Protein AF-A0A7J3VQF5-F1 (afdb_monomer)

Secondary structure (DSSP, 8-state):
-HIIIIIHHHHHHHTSSEEEHHHHHHHHHHHHTTS-HHHHHHHHHHHHHHHHTTSEEE-SSSSEEEE-GGGHHHHHTT----HHHHHHHHH--

Solvent-accessibl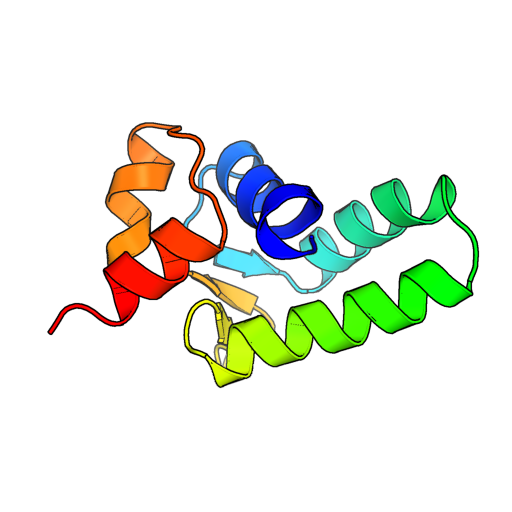e surface area (backbone atoms only — not comparable to full-atom values): 5335 Å² total; per-residue (Å²): 105,44,48,58,74,42,52,50,50,48,36,54,72,68,71,38,65,52,48,43,57,63,60,50,48,54,49,46,48,65,56,44,72,79,48,60,74,73,52,54,56,55,41,54,56,42,52,53,51,35,41,78,71,52,50,32,42,72,48,90,93,44,79,32,40,28,52,38,73,85,50,44,67,40,48,76,68,64,52,90,64,50,61,69,58,50,50,50,60,72,65,55,128

Foldseek 3Di:
DLVQQQVLVLCLVVLHQKDAPVSSVVSLCVVCVPDDPVVNVVNVVVVVVCCVLQQWPQDPVHRMIGGDPQCNVCSNVSHRADPVNSSCSVPPD

pLDDT: mean 86.31, std 7.29, range [56.09, 92.69]

Radius of gyration: 12.71 Å; Cα contacts (8 Å, |Δi|>4): 102; chains: 1; bounding box: 38×26×30 Å

Mean predicted aligned error: 4.82 Å

Structure (mmCIF, N/CA/C/O backbone):
data_AF-A0A7J3VQF5-F1
#
_entry.id   AF-A0A7J3VQF5-F1
#
loop_
_atom_site.group_PDB
_atom_site.id
_atom_site.type_symbol
_atom_site.label_atom_id
_atom_site.label_alt_id
_atom_site.label_comp_id
_atom_site.label_asym_id
_atom_site.label_entity_id
_atom_site.label_seq_id
_atom_site.pdbx_PDB_ins_code
_atom_site.Cartn_x
_atom_site.Cartn_y
_atom_site.Cartn_z
_atom_site.occupancy
_atom_site.B_iso_or_equiv
_atom_site.auth_seq_id
_atom_site.auth_comp_id
_atom_site.auth_asym_id
_atom_site.auth_atom_id
_atom_site.pdbx_PDB_model_num
ATOM 1 N N . MET A 1 1 ? -0.671 3.216 -11.336 1.00 76.88 1 MET A N 1
ATOM 2 C CA . MET A 1 1 ? 0.783 2.935 -11.277 1.00 76.88 1 MET A CA 1
ATOM 3 C C . MET A 1 1 ? 1.202 2.455 -9.891 1.00 76.88 1 MET A C 1
ATOM 5 O O . MET A 1 1 ? 1.451 1.272 -9.753 1.00 76.88 1 MET A O 1
ATOM 9 N N . VAL A 1 2 ? 1.215 3.309 -8.858 1.00 86.69 2 VAL A N 1
ATOM 10 C CA . VAL A 1 2 ? 1.671 2.922 -7.501 1.00 86.69 2 VAL A CA 1
ATOM 11 C C . VAL A 1 2 ? 0.830 1.802 -6.884 1.00 86.69 2 VAL A C 1
ATOM 13 O O . VAL A 1 2 ? 1.384 0.852 -6.346 1.00 86.69 2 VAL A O 1
ATOM 16 N N . TRP A 1 3 ? -0.498 1.874 -7.024 1.00 89.56 3 TRP A N 1
ATOM 17 C CA . TRP A 1 3 ? -1.402 0.809 -6.583 1.00 89.56 3 TRP A CA 1
ATOM 18 C C . TRP A 1 3 ? -1.071 -0.534 -7.246 1.00 89.56 3 TRP A C 1
ATOM 20 O O . TRP A 1 3 ? -0.647 -1.461 -6.567 1.00 89.56 3 TRP A O 1
ATOM 30 N N . ASN A 1 4 ? -1.187 -0.600 -8.576 1.00 89.62 4 ASN A N 1
ATOM 31 C CA . ASN A 1 4 ? -1.014 -1.835 -9.342 1.00 89.62 4 ASN A CA 1
ATOM 32 C C . ASN A 1 4 ? 0.400 -2.430 -9.231 1.00 89.62 4 ASN A C 1
ATOM 34 O O . ASN A 1 4 ? 0.532 -3.641 -9.263 1.00 89.62 4 ASN A O 1
ATOM 38 N N . ASN A 1 5 ? 1.452 -1.613 -9.125 1.00 86.88 5 ASN A N 1
ATOM 39 C CA . ASN A 1 5 ? 2.831 -2.110 -9.221 1.00 86.88 5 ASN A CA 1
ATOM 40 C C . ASN A 1 5 ? 3.520 -2.298 -7.864 1.00 86.88 5 ASN A C 1
ATOM 42 O O . ASN A 1 5 ? 4.491 -3.042 -7.783 1.00 86.88 5 ASN A O 1
ATOM 46 N N . ILE A 1 6 ? 3.064 -1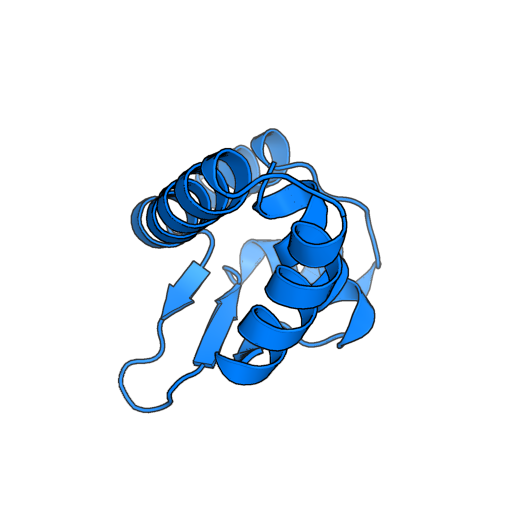.603 -6.817 1.00 89.19 6 ILE A N 1
ATOM 47 C CA . ILE A 1 6 ? 3.744 -1.585 -5.514 1.00 89.19 6 ILE A CA 1
ATOM 48 C C . ILE A 1 6 ? 2.782 -2.047 -4.421 1.00 89.19 6 ILE A C 1
ATOM 50 O O . ILE A 1 6 ? 3.012 -3.086 -3.815 1.00 89.19 6 ILE A O 1
ATOM 54 N N . ILE A 1 7 ? 1.687 -1.315 -4.194 1.00 91.19 7 ILE A N 1
ATOM 55 C CA . ILE A 1 7 ? 0.828 -1.513 -3.013 1.00 91.19 7 ILE A CA 1
ATOM 56 C C . ILE A 1 7 ? 0.008 -2.798 -3.084 1.00 91.19 7 ILE A C 1
ATOM 58 O O . ILE A 1 7 ? 0.019 -3.579 -2.138 1.00 91.19 7 ILE A O 1
ATOM 62 N N . TRP A 1 8 ? -0.716 -3.029 -4.180 1.00 92.50 8 TRP A N 1
ATOM 63 C CA . TRP A 1 8 ? -1.565 -4.213 -4.297 1.00 92.50 8 TRP A CA 1
ATOM 64 C 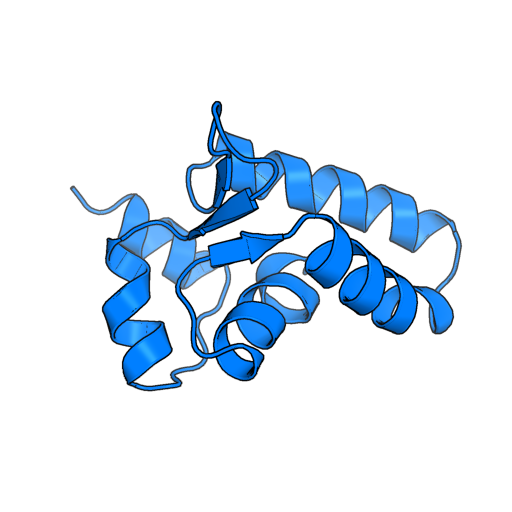C . TRP A 1 8 ? -0.749 -5.513 -4.341 1.00 92.50 8 TRP A C 1
ATOM 66 O O . TRP A 1 8 ? -1.061 -6.417 -3.567 1.00 92.50 8 TRP A O 1
ATOM 76 N N . PRO A 1 9 ? 0.346 -5.610 -5.123 1.00 91.31 9 PRO A N 1
ATOM 77 C CA . PRO A 1 9 ? 1.242 -6.763 -5.052 1.00 91.31 9 PRO A CA 1
ATOM 78 C C . PRO A 1 9 ? 1.815 -6.984 -3.651 1.00 91.31 9 PRO A C 1
ATOM 80 O O . PRO A 1 9 ? 1.807 -8.114 -3.179 1.00 91.31 9 PRO A O 1
ATOM 83 N N . LEU A 1 10 ? 2.236 -5.919 -2.955 1.00 92.00 10 LEU A N 1
ATOM 84 C CA . LEU A 1 10 ? 2.744 -6.014 -1.582 1.00 92.00 10 LEU A CA 1
ATOM 85 C C . LEU A 1 10 ? 1.700 -6.619 -0.633 1.00 92.00 10 LEU A C 1
ATOM 87 O O . LEU A 1 10 ? 2.005 -7.541 0.115 1.00 92.00 10 LEU A O 1
ATOM 91 N N . ILE A 1 11 ? 0.453 -6.154 -0.704 1.00 92.25 11 ILE A N 1
ATOM 92 C CA . ILE A 1 11 ? -0.669 -6.692 0.079 1.00 92.25 11 ILE A CA 1
ATOM 93 C C . ILE A 1 11 ? -0.897 -8.183 -0.218 1.00 92.25 11 IL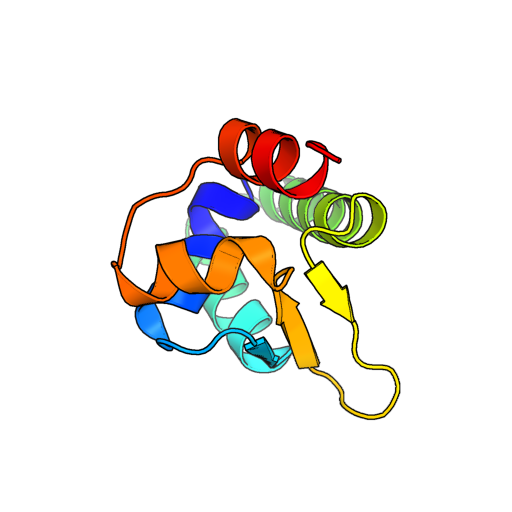E A C 1
ATOM 95 O O . ILE A 1 11 ? -1.111 -8.976 0.702 1.00 92.25 11 ILE A O 1
ATOM 99 N N . LEU A 1 12 ? -0.863 -8.573 -1.497 1.00 91.94 12 LEU A N 1
ATOM 100 C CA . LEU A 1 12 ? -1.067 -9.960 -1.926 1.00 91.94 12 LEU A CA 1
ATOM 101 C C . LEU A 1 12 ? 0.092 -10.888 -1.523 1.00 91.94 12 LEU A C 1
ATOM 103 O O . LEU A 1 12 ? -0.140 -12.068 -1.242 1.00 91.94 12 LEU A O 1
ATOM 107 N N . GLU A 1 13 ? 1.318 -10.365 -1.498 1.00 91.12 13 GLU A N 1
ATOM 108 C CA . GLU A 1 13 ? 2.525 -11.069 -1.052 1.00 91.12 13 GLU A CA 1
ATOM 109 C C . GLU A 1 13 ? 2.532 -11.262 0.464 1.00 91.12 13 GLU A C 1
ATOM 111 O O . GLU A 1 13 ? 2.745 -12.376 0.940 1.00 91.12 13 GLU A O 1
ATOM 116 N N . LEU A 1 14 ? 2.230 -10.204 1.222 1.00 90.25 14 LEU A N 1
ATOM 117 C CA . LEU A 1 14 ? 2.144 -10.256 2.683 1.00 90.25 14 LEU A CA 1
ATOM 118 C C . LEU A 1 14 ? 0.922 -11.043 3.171 1.00 90.25 14 LEU A C 1
ATOM 120 O O . LEU A 1 14 ? 0.903 -11.484 4.321 1.00 90.25 14 LEU A O 1
ATOM 124 N N . ASN A 1 15 ? -0.100 -11.202 2.318 1.00 89.50 15 ASN A N 1
ATOM 125 C CA . ASN A 1 15 ? -1.389 -11.820 2.640 1.00 89.50 15 ASN A CA 1
ATOM 126 C C . ASN A 1 15 ? -2.035 -11.207 3.901 1.00 89.50 15 ASN A C 1
ATOM 128 O O . ASN A 1 15 ? -2.675 -11.884 4.710 1.00 89.50 15 ASN A O 1
ATOM 132 N N . LYS A 1 16 ? -1.825 -9.902 4.090 1.00 91.25 16 LYS A N 1
ATOM 133 C CA . LYS A 1 16 ? -2.303 -9.116 5.230 1.00 91.25 16 LYS A CA 1
ATOM 134 C C . LYS A 1 16 ? -2.965 -7.841 4.714 1.00 91.25 16 LYS A C 1
ATOM 136 O O . LYS A 1 16 ? -2.538 -7.293 3.702 1.00 91.25 16 LYS A O 1
ATOM 141 N N . PRO A 1 17 ? -4.005 -7.335 5.395 1.00 90.81 17 PRO A N 1
ATOM 142 C CA . PRO A 1 17 ? -4.697 -6.115 4.985 1.00 90.81 17 PRO A CA 1
ATOM 143 C C . PRO A 1 17 ? -3.960 -4.836 5.418 1.00 90.81 17 PRO A C 1
ATOM 145 O O . PRO A 1 17 ? -4.533 -3.751 5.390 1.00 90.81 17 PRO A O 1
ATOM 148 N N . TRP A 1 18 ? -2.714 -4.952 5.861 1.00 92.00 18 TRP A N 1
ATOM 149 C CA . TRP A 1 18 ? -1.880 -3.847 6.300 1.00 92.00 18 TRP A CA 1
ATOM 150 C C . TRP A 1 18 ? -0.413 -4.183 6.052 1.00 92.00 18 TRP A C 1
ATOM 152 O O . TRP A 1 18 ? -0.056 -5.359 5.958 1.00 92.00 18 TRP A O 1
ATOM 162 N N . PHE A 1 19 ? 0.406 -3.145 5.943 1.00 92.62 19 PHE A N 1
ATOM 163 C CA . PHE A 1 19 ? 1.854 -3.226 5.779 1.00 92.62 19 PHE A CA 1
ATOM 164 C C . PHE A 1 19 ? 2.537 -2.100 6.558 1.00 92.62 19 PHE A C 1
ATOM 166 O O . PHE A 1 19 ? 1.929 -1.059 6.839 1.00 92.62 19 PHE A O 1
ATOM 173 N N . THR A 1 20 ? 3.797 -2.302 6.923 1.00 91.56 20 THR A N 1
ATOM 174 C CA . THR A 1 20 ? 4.619 -1.279 7.578 1.00 91.56 20 THR A CA 1
ATOM 175 C C . THR A 1 20 ? 5.220 -0.319 6.555 1.00 91.56 20 THR A C 1
ATOM 177 O O . THR A 1 20 ? 5.331 -0.616 5.361 1.00 91.56 20 THR A O 1
ATOM 180 N N . ILE A 1 21 ? 5.639 0.858 7.018 1.00 88.56 21 ILE A N 1
ATOM 181 C CA . ILE A 1 21 ? 6.358 1.803 6.160 1.00 88.56 21 ILE A CA 1
ATOM 182 C C . ILE A 1 21 ? 7.659 1.201 5.594 1.00 88.56 21 ILE A C 1
ATOM 184 O O . ILE A 1 21 ? 8.005 1.467 4.444 1.00 88.56 21 ILE A O 1
ATOM 188 N N . GLU A 1 22 ? 8.336 0.343 6.361 1.00 89.19 22 GLU A N 1
ATOM 189 C CA . GLU A 1 22 ? 9.554 -0.356 5.940 1.00 89.19 22 GLU A CA 1
ATOM 190 C C . GLU A 1 22 ? 9.281 -1.324 4.785 1.00 89.19 22 GLU A C 1
ATOM 192 O O . GLU A 1 22 ? 9.956 -1.247 3.761 1.00 89.19 22 GLU A O 1
ATOM 197 N N . GLU A 1 23 ? 8.240 -2.160 4.887 1.00 91.44 23 GLU A N 1
ATOM 198 C CA . GLU A 1 23 ? 7.833 -3.087 3.819 1.00 91.44 23 GLU A CA 1
ATOM 199 C C . GLU A 1 23 ? 7.515 -2.333 2.518 1.00 91.44 23 GLU A C 1
ATOM 201 O O . GLU A 1 23 ? 7.914 -2.743 1.421 1.00 91.44 23 GLU A O 1
ATOM 206 N N . TYR A 1 24 ? 6.847 -1.182 2.640 1.00 89.44 24 TYR A N 1
ATOM 207 C CA . TYR A 1 24 ? 6.608 -0.293 1.509 1.00 89.44 24 TYR A CA 1
ATOM 208 C C . TYR A 1 24 ? 7.907 0.263 0.922 1.00 89.44 24 TYR A C 1
ATOM 210 O O . TYR A 1 24 ? 8.070 0.236 -0.299 1.00 89.44 24 TYR A O 1
ATOM 218 N N . HIS A 1 25 ? 8.830 0.756 1.752 1.00 86.81 25 HIS A N 1
ATOM 219 C CA . HIS A 1 25 ? 10.114 1.281 1.287 1.00 86.81 25 HIS A CA 1
ATOM 220 C C . HIS A 1 25 ? 10.939 0.212 0.577 1.00 86.81 25 HIS A C 1
ATOM 222 O O . HIS A 1 25 ? 11.404 0.472 -0.529 1.00 86.81 25 HIS A O 1
ATOM 228 N N . THR A 1 26 ? 11.025 -1.002 1.120 1.00 89.19 26 THR A N 1
ATOM 229 C CA . THR A 1 26 ? 11.720 -2.121 0.471 1.00 89.19 26 THR A CA 1
ATOM 230 C C . THR A 1 26 ? 11.121 -2.434 -0.899 1.00 89.19 26 THR A C 1
ATOM 232 O O . THR A 1 26 ? 11.853 -2.528 -1.886 1.00 89.19 26 THR A O 1
ATOM 235 N N . LYS A 1 27 ? 9.788 -2.541 -1.001 1.00 88.00 27 LYS A N 1
ATOM 236 C CA . LYS A 1 27 ? 9.121 -2.832 -2.281 1.00 88.00 27 LYS A CA 1
ATOM 237 C C . LYS A 1 27 ? 9.274 -1.689 -3.282 1.00 88.00 27 LYS A C 1
ATOM 239 O O . LYS A 1 27 ? 9.527 -1.923 -4.463 1.00 88.00 27 LYS A O 1
ATOM 244 N N . ARG A 1 28 ? 9.136 -0.449 -2.809 1.00 86.19 28 ARG A N 1
ATOM 245 C CA . ARG A 1 28 ? 9.336 0.766 -3.602 1.00 86.19 28 ARG A CA 1
ATOM 246 C C . ARG A 1 28 ? 10.760 0.838 -4.128 1.00 86.19 28 ARG A C 1
ATOM 248 O O . ARG A 1 28 ? 10.933 1.147 -5.297 1.00 86.19 28 ARG A O 1
ATOM 255 N N . ASP A 1 29 ? 11.755 0.576 -3.294 1.00 84.88 29 ASP A N 1
ATOM 256 C CA . ASP A 1 29 ? 13.163 0.697 -3.665 1.00 84.88 29 ASP A CA 1
ATOM 257 C C . ASP A 1 29 ? 13.567 -0.418 -4.627 1.00 84.88 29 ASP A C 1
ATOM 259 O O . ASP A 1 29 ? 14.264 -0.145 -5.599 1.00 84.88 29 ASP A O 1
ATOM 263 N N . ALA A 1 30 ? 13.029 -1.629 -4.454 1.00 85.44 30 ALA A N 1
ATOM 264 C CA . ALA A 1 30 ? 13.170 -2.710 -5.428 1.00 85.44 30 ALA A CA 1
ATOM 265 C C . ALA A 1 30 ? 12.516 -2.378 -6.781 1.00 85.44 30 ALA A C 1
ATOM 267 O O . ALA A 1 30 ? 13.056 -2.727 -7.825 1.00 85.44 30 ALA A O 1
ATOM 268 N N . PHE A 1 31 ? 11.369 -1.693 -6.784 1.00 82.31 31 PHE A N 1
ATOM 269 C CA . PHE A 1 31 ? 10.744 -1.232 -8.023 1.00 82.31 31 PHE A CA 1
ATOM 270 C C . PHE A 1 31 ? 11.562 -0.096 -8.651 1.00 82.31 31 PHE A C 1
ATOM 272 O O . PHE A 1 31 ? 11.937 -0.174 -9.813 1.00 82.31 31 PHE A O 1
ATOM 279 N N . CYS A 1 32 ? 11.885 0.942 -7.879 1.00 78.56 32 CYS A N 1
ATOM 280 C CA . CYS A 1 32 ? 12.593 2.140 -8.327 1.00 78.56 32 CYS A CA 1
ATOM 281 C C . CYS A 1 32 ? 14.071 1.908 -8.663 1.00 78.56 32 CYS A C 1
ATOM 283 O O . CYS A 1 32 ? 14.622 2.725 -9.389 1.00 78.56 32 CYS A O 1
ATOM 285 N N . SER A 1 33 ? 14.721 0.844 -8.182 1.00 76.69 33 SER A N 1
ATOM 286 C CA . SER A 1 33 ? 16.099 0.500 -8.577 1.00 76.69 33 SER A CA 1
ATOM 287 C C . SER A 1 33 ? 16.224 0.261 -10.085 1.00 76.69 33 SER A C 1
ATOM 289 O O . SER A 1 33 ? 17.292 0.453 -10.655 1.00 76.69 33 SER A O 1
ATOM 291 N N . SER A 1 34 ? 15.113 -0.100 -10.732 1.00 69.00 34 SER A N 1
ATOM 292 C CA . SER A 1 34 ? 15.021 -0.319 -12.176 1.00 69.00 34 SER A CA 1
ATOM 293 C C . SER A 1 34 ? 14.591 0.930 -12.966 1.00 69.00 34 SER A C 1
ATOM 295 O O . SER A 1 34 ? 14.422 0.839 -14.179 1.00 69.00 34 SER A O 1
ATOM 297 N N . TYR A 1 35 ? 14.392 2.089 -12.318 1.00 68.62 35 TYR A N 1
ATOM 298 C CA . TYR A 1 35 ? 13.872 3.310 -12.955 1.00 68.62 35 TYR A CA 1
ATOM 299 C C . TYR A 1 35 ? 14.633 4.586 -12.545 1.00 68.62 35 TYR A C 1
ATOM 301 O O . TYR A 1 35 ? 15.301 4.646 -11.517 1.00 68.62 35 TYR A O 1
ATOM 309 N N . SER A 1 36 ? 14.511 5.641 -13.357 1.00 70.19 36 SER A N 1
ATOM 310 C CA . SER A 1 36 ? 15.147 6.947 -13.129 1.00 70.19 36 SER A CA 1
ATOM 311 C C . SER A 1 36 ? 14.577 7.703 -11.912 1.00 70.19 36 SER A C 1
ATOM 313 O O . SER A 1 36 ? 13.477 7.419 -11.428 1.00 70.19 36 SER A O 1
ATOM 315 N N . GLU A 1 37 ? 15.298 8.715 -11.414 1.00 68.25 37 GLU A N 1
ATOM 316 C CA . GLU A 1 37 ? 14.885 9.539 -10.259 1.00 68.25 37 GLU A CA 1
ATOM 317 C C . GLU A 1 37 ? 13.534 10.246 -10.444 1.00 68.25 37 GLU A C 1
ATOM 319 O O . GLU A 1 37 ? 12.770 10.382 -9.485 1.00 68.25 37 GLU A O 1
ATOM 324 N N . GLU A 1 38 ? 13.167 10.597 -11.676 1.00 67.44 38 GLU A N 1
ATOM 325 C CA . GLU A 1 38 ? 11.851 11.159 -12.014 1.00 67.44 38 GLU A CA 1
ATOM 326 C C . GLU A 1 38 ? 10.694 10.218 -11.637 1.00 67.44 38 GLU A C 1
ATOM 328 O O . GLU A 1 38 ? 9.601 10.651 -11.252 1.00 67.44 38 GLU A O 1
ATOM 333 N N . MET A 1 39 ? 10.931 8.906 -11.710 1.00 71.31 39 MET A N 1
ATOM 334 C CA . MET A 1 39 ? 9.947 7.887 -11.364 1.00 71.31 39 MET A CA 1
ATOM 335 C C . MET A 1 39 ? 9.707 7.837 -9.850 1.00 71.31 39 MET A C 1
ATOM 337 O O . MET A 1 39 ? 8.563 7.664 -9.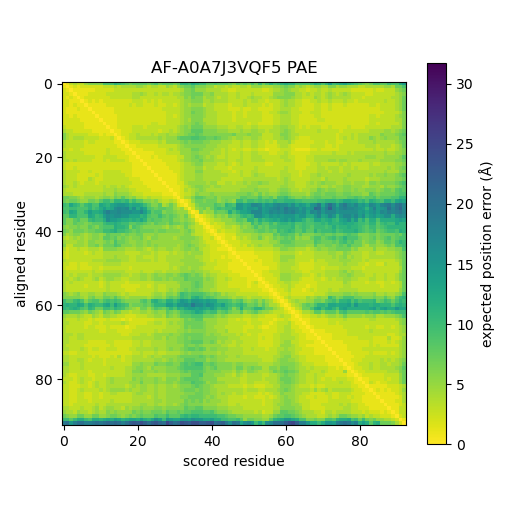420 1.00 71.31 39 MET A O 1
ATOM 341 N N . LYS A 1 40 ? 10.745 8.078 -9.032 1.00 71.25 40 LYS A N 1
ATOM 342 C CA . LYS A 1 40 ? 10.633 8.126 -7.562 1.00 71.25 40 LYS A CA 1
ATOM 343 C C . LYS A 1 40 ? 9.673 9.233 -7.116 1.00 71.25 40 LYS A C 1
ATOM 345 O O . LYS A 1 40 ? 8.814 8.990 -6.265 1.00 71.25 40 LYS A O 1
ATOM 350 N N . GLY A 1 41 ? 9.752 10.412 -7.741 1.00 72.50 41 GLY A N 1
ATOM 351 C CA . GLY A 1 41 ? 8.837 11.530 -7.476 1.00 72.50 41 GLY A CA 1
ATOM 352 C C . GLY A 1 41 ? 7.375 11.192 -7.799 1.00 72.50 41 GLY A C 1
ATOM 353 O O . GLY A 1 41 ? 6.481 11.412 -6.977 1.00 72.50 41 GLY A O 1
ATOM 354 N N . LYS A 1 42 ? 7.125 10.561 -8.955 1.00 78.50 42 LYS A N 1
ATOM 355 C CA . LYS A 1 42 ? 5.778 10.100 -9.352 1.00 78.50 42 LYS A CA 1
ATOM 356 C C . LYS A 1 42 ? 5.216 9.046 -8.394 1.00 78.50 42 LYS A C 1
ATOM 358 O O . LYS A 1 42 ? 4.0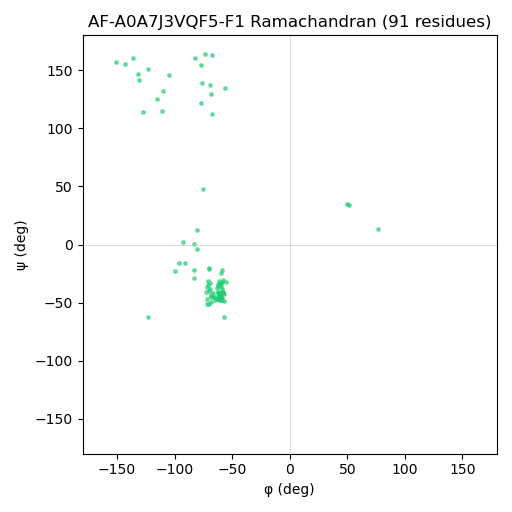11 9.032 -8.133 1.00 78.50 42 LYS A O 1
ATOM 363 N N . VAL A 1 43 ? 6.068 8.174 -7.854 1.00 82.69 43 VAL A N 1
ATOM 364 C CA . VAL A 1 43 ? 5.657 7.158 -6.875 1.00 82.69 43 VAL A CA 1
ATOM 365 C C . VAL A 1 43 ? 5.257 7.789 -5.542 1.00 82.69 43 VAL A C 1
ATOM 367 O O . VAL A 1 43 ? 4.211 7.433 -4.998 1.00 82.69 43 VAL A O 1
ATOM 370 N N . ALA A 1 44 ? 6.020 8.765 -5.046 1.00 80.06 44 ALA A N 1
ATOM 371 C CA . ALA A 1 44 ? 5.677 9.482 -3.818 1.00 80.06 44 ALA A CA 1
ATOM 372 C C . ALA A 1 44 ? 4.321 10.202 -3.935 1.00 80.06 44 ALA A C 1
ATOM 374 O O . ALA A 1 44 ? 3.447 10.015 -3.086 1.00 80.06 44 ALA A O 1
ATOM 375 N N . GLY A 1 45 ? 4.098 10.944 -5.028 1.00 83.25 45 GLY A N 1
ATOM 376 C CA . GLY A 1 45 ? 2.812 11.605 -5.281 1.00 83.25 45 GLY A CA 1
ATOM 377 C C . GLY A 1 45 ? 1.652 10.613 -5.420 1.00 83.25 45 GLY A C 1
ATOM 378 O O . GLY A 1 45 ? 0.572 10.817 -4.862 1.00 83.25 45 GLY A O 1
ATOM 379 N N . GLY A 1 46 ? 1.890 9.487 -6.100 1.00 87.12 46 GLY A N 1
ATOM 380 C CA . GLY A 1 46 ? 0.907 8.416 -6.215 1.00 87.12 46 GLY A CA 1
ATOM 381 C C . GLY A 1 46 ? 0.539 7.809 -4.860 1.00 87.12 46 GLY A C 1
ATOM 382 O O . GLY A 1 46 ? -0.645 7.620 -4.602 1.00 87.12 46 GLY A O 1
ATOM 383 N N . PHE A 1 47 ? 1.504 7.575 -3.969 1.00 88.06 47 PHE A N 1
ATOM 384 C CA . PHE A 1 47 ? 1.243 7.053 -2.624 1.00 88.06 47 PHE A CA 1
ATOM 385 C C . PHE A 1 47 ? 0.368 7.996 -1.792 1.00 88.06 47 PHE A C 1
ATOM 387 O O . PHE A 1 47 ? -0.651 7.571 -1.247 1.00 88.06 47 PHE A O 1
ATOM 394 N N . VAL A 1 48 ? 0.695 9.291 -1.777 1.00 86.56 48 VAL A N 1
ATOM 395 C CA . VAL A 1 48 ? -0.115 10.307 -1.084 1.00 86.56 48 VAL A CA 1
ATOM 396 C C . VAL A 1 48 ? -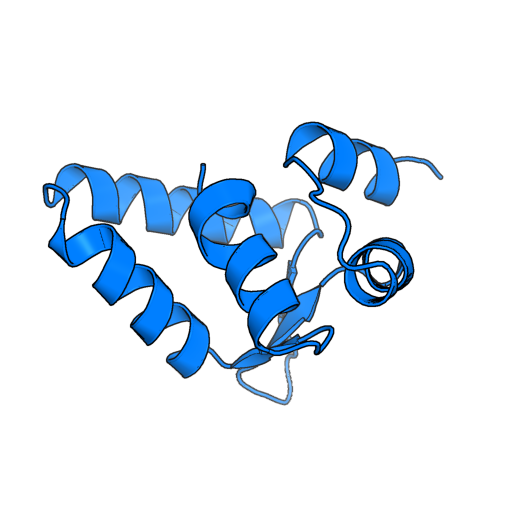1.544 10.332 -1.631 1.00 86.56 48 VAL A C 1
ATOM 398 O O . VAL A 1 48 ? -2.500 10.369 -0.858 1.00 86.56 48 VAL A O 1
ATOM 401 N N . SER A 1 49 ? -1.717 10.221 -2.952 1.00 87.69 49 SER A N 1
ATOM 402 C CA . SER A 1 49 ? -3.052 10.191 -3.563 1.00 87.69 49 SER A CA 1
ATOM 403 C C . SER A 1 49 ? -3.908 8.998 -3.109 1.00 87.69 49 SER A C 1
ATOM 405 O O . SER A 1 49 ? -5.128 9.132 -3.007 1.00 87.69 49 SER A O 1
ATOM 407 N N . LEU A 1 50 ? -3.292 7.848 -2.800 1.00 90.00 50 LEU A N 1
ATOM 408 C CA . LEU A 1 50 ? -3.997 6.667 -2.287 1.00 90.00 50 LEU A CA 1
ATOM 409 C C . LEU A 1 50 ? -4.525 6.902 -0.871 1.00 90.00 50 LEU A C 1
ATOM 411 O O . LEU A 1 50 ? -5.638 6.475 -0.561 1.00 90.00 50 LEU A O 1
ATOM 415 N N . ILE A 1 51 ? -3.751 7.606 -0.043 1.00 90.12 51 ILE A N 1
ATOM 416 C CA . ILE A 1 51 ? -4.156 7.981 1.314 1.00 90.12 51 ILE A CA 1
ATOM 417 C C . ILE A 1 51 ? -5.296 8.998 1.256 1.00 90.12 51 ILE A C 1
ATOM 419 O O . ILE A 1 51 ? -6.340 8.791 1.868 1.00 90.12 51 ILE A O 1
ATOM 423 N N . VAL A 1 52 ? -5.142 10.061 0.459 1.00 88.25 52 VAL A N 1
ATOM 424 C CA . VAL A 1 52 ? -6.163 11.117 0.315 1.00 88.25 52 VAL A CA 1
ATOM 425 C C . VAL A 1 52 ? -7.491 10.554 -0.198 1.00 88.25 52 VAL A C 1
ATOM 427 O O . VAL A 1 52 ? -8.555 10.991 0.229 1.00 88.25 52 VAL A O 1
ATOM 430 N N . LYS A 1 53 ? -7.449 9.561 -1.093 1.00 87.56 53 LYS A N 1
ATOM 431 C CA . LYS A 1 53 ? -8.652 8.901 -1.624 1.00 87.56 53 LYS A CA 1
ATOM 432 C C . LYS A 1 53 ? -9.242 7.837 -0.693 1.00 87.56 53 LYS A C 1
ATOM 434 O O . LYS A 1 53 ? -10.279 7.278 -1.031 1.00 87.56 53 LYS A O 1
ATOM 439 N N . GLY A 1 54 ? -8.605 7.538 0.440 1.00 88.31 54 GLY A N 1
ATOM 440 C CA . GLY A 1 54 ? -9.093 6.557 1.412 1.00 88.31 54 GLY A CA 1
ATOM 441 C C . GLY A 1 54 ? -8.889 5.093 1.010 1.00 88.31 54 GLY A C 1
ATOM 442 O O . GLY A 1 54 ? -9.474 4.208 1.629 1.00 88.31 54 GLY A O 1
ATOM 443 N N . LEU A 1 55 ? -8.063 4.812 -0.008 1.00 90.56 55 LEU A N 1
ATOM 444 C CA . LEU A 1 55 ? -7.638 3.440 -0.325 1.00 90.56 55 LEU A CA 1
ATOM 445 C C . LEU A 1 55 ? -6.686 2.900 0.739 1.00 90.56 55 LEU A C 1
ATOM 447 O O . LEU A 1 55 ? -6.764 1.725 1.101 1.00 90.56 55 LEU A O 1
ATOM 451 N N . LEU A 1 56 ? -5.793 3.774 1.205 1.00 91.62 56 LEU A N 1
ATOM 452 C CA . LEU A 1 56 ? -4.877 3.519 2.303 1.00 91.62 56 LEU A CA 1
ATOM 453 C C . LEU A 1 56 ? -5.283 4.357 3.508 1.00 91.62 56 LEU A C 1
ATOM 455 O O . LEU A 1 56 ? -5.503 5.561 3.408 1.00 91.62 56 LEU A O 1
ATOM 459 N N . LEU A 1 57 ? -5.343 3.703 4.654 1.00 90.88 57 LEU A N 1
ATOM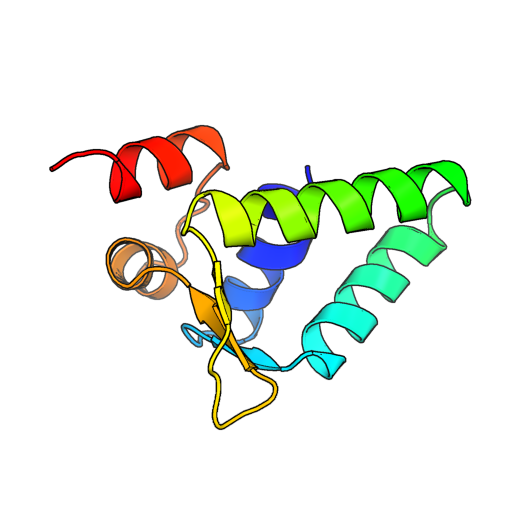 460 C CA . LEU A 1 57 ? -5.636 4.294 5.944 1.00 90.88 57 LEU A CA 1
ATOM 461 C C . LEU A 1 57 ? -4.349 4.236 6.758 1.00 90.88 57 LEU A C 1
ATOM 463 O O . LEU A 1 57 ? -3.843 3.153 7.050 1.00 90.88 57 LEU A O 1
ATOM 467 N N . LYS A 1 58 ? -3.796 5.407 7.076 1.00 89.19 58 LYS A N 1
ATOM 468 C CA . LYS A 1 58 ? -2.647 5.505 7.975 1.00 89.19 58 LYS A CA 1
ATOM 469 C C . LYS A 1 58 ? -3.145 5.327 9.405 1.00 89.19 58 LYS A C 1
ATOM 471 O O . LYS A 1 58 ? -4.002 6.095 9.848 1.00 89.19 58 LYS A O 1
ATOM 476 N N . ASP A 1 59 ? -2.619 4.326 10.099 1.00 86.75 59 ASP A N 1
ATOM 477 C CA . ASP A 1 59 ? -2.855 4.174 11.530 1.00 86.75 59 ASP A CA 1
ATOM 478 C C . ASP A 1 59 ? -2.123 5.311 12.273 1.00 86.75 59 ASP A C 1
ATOM 480 O O . ASP A 1 59 ? -1.023 5.713 11.889 1.00 86.75 59 ASP A O 1
ATOM 484 N N . LYS A 1 60 ? -2.776 5.919 13.268 1.00 76.12 60 LYS A N 1
ATOM 485 C CA . LYS A 1 60 ? -2.198 7.042 14.027 1.00 76.12 60 LYS A CA 1
ATOM 486 C C . LYS A 1 60 ? -1.286 6.558 15.146 1.00 76.12 60 LYS A C 1
ATOM 488 O O . LYS A 1 60 ? -0.348 7.269 15.492 1.00 76.12 60 LYS A O 1
ATOM 493 N N . ASP A 1 61 ? -1.557 5.368 15.671 1.00 77.75 61 ASP A N 1
ATOM 494 C CA . ASP A 1 61 ? -0.868 4.816 16.837 1.00 77.75 61 ASP A CA 1
ATOM 495 C C . ASP A 1 61 ? 0.277 3.881 16.427 1.00 77.75 61 ASP A C 1
ATOM 497 O O . ASP A 1 61 ? 1.155 3.555 17.224 1.00 77.75 61 ASP A O 1
ATOM 501 N N . LYS A 1 62 ? 0.275 3.442 15.165 1.00 77.31 62 LYS A N 1
ATOM 502 C CA . LYS A 1 62 ? 1.264 2.533 14.586 1.00 77.31 62 LYS A CA 1
ATOM 503 C C . LYS A 1 62 ? 1.757 3.102 13.262 1.00 77.31 62 LYS A C 1
ATOM 505 O O . LYS A 1 62 ? 0.966 3.604 12.474 1.00 77.31 62 LYS A O 1
ATOM 510 N N . GLU A 1 63 ? 3.045 2.964 12.957 1.00 84.94 63 GLU A N 1
ATOM 511 C CA . GLU A 1 63 ? 3.622 3.367 11.660 1.00 84.94 63 GLU A CA 1
ATOM 512 C C . GLU A 1 63 ? 3.273 2.380 10.526 1.00 84.94 63 GLU A C 1
ATOM 514 O O . GLU A 1 63 ? 4.124 1.920 9.758 1.00 84.94 63 GLU A O 1
ATOM 519 N N . VAL A 1 64 ? 1.990 2.027 10.430 1.00 91.50 64 VAL A N 1
ATOM 520 C CA . VAL A 1 64 ? 1.447 1.056 9.481 1.00 91.50 64 VAL A CA 1
ATOM 521 C C . VAL A 1 64 ? 0.352 1.680 8.628 1.00 91.50 64 VAL A C 1
ATOM 523 O O . VAL A 1 64 ? -0.371 2.595 9.034 1.00 91.50 64 VAL A O 1
ATOM 526 N N . TYR A 1 65 ? 0.222 1.147 7.421 1.00 92.56 65 TYR A N 1
ATOM 527 C CA . TYR A 1 65 ? -0.799 1.523 6.459 1.00 92.56 65 TYR A CA 1
ATOM 528 C C . TYR A 1 65 ? -1.698 0.322 6.222 1.00 92.56 65 TYR A C 1
ATOM 530 O O . TYR A 1 65 ? -1.235 -0.759 5.865 1.00 92.56 65 TYR A O 1
ATOM 538 N N . SER A 1 66 ? -2.996 0.517 6.412 1.00 92.38 66 SER A N 1
ATOM 539 C CA . SER A 1 66 ? -4.015 -0.502 6.173 1.00 92.38 66 SER A CA 1
ATOM 540 C C . SER A 1 66 ? -4.768 -0.209 4.883 1.00 92.38 66 SER A C 1
ATOM 542 O O . SER A 1 66 ? -5.009 0.952 4.555 1.00 92.38 66 SER A O 1
ATOM 544 N N . ILE A 1 67 ? -5.179 -1.241 4.149 1.00 92.69 67 ILE A N 1
ATOM 545 C CA . ILE A 1 67 ? -6.113 -1.060 3.032 1.00 92.69 67 ILE A CA 1
ATOM 546 C C . ILE A 1 67 ? -7.533 -0.868 3.548 1.00 92.69 67 ILE A C 1
ATOM 548 O O . ILE A 1 67 ? -7.911 -1.364 4.612 1.00 92.69 67 ILE A O 1
ATOM 552 N N . HIS A 1 68 ? -8.354 -0.196 2.749 1.00 91.56 68 HIS A N 1
ATOM 553 C CA . HIS A 1 68 ? -9.778 -0.092 3.019 1.00 91.56 68 HIS A CA 1
ATOM 554 C C . HIS A 1 68 ? -10.426 -1.486 3.154 1.00 91.56 68 HIS A C 1
ATOM 556 O O . HIS A 1 68 ? -10.216 -2.374 2.324 1.00 91.56 68 HIS A O 1
ATOM 562 N N . TRP A 1 69 ? -11.270 -1.674 4.172 1.00 89.38 69 TRP A N 1
ATOM 563 C CA . TRP A 1 69 ? -11.858 -2.973 4.538 1.00 89.38 69 TRP A CA 1
ATOM 564 C C . TRP A 1 69 ? -12.614 -3.668 3.388 1.00 89.38 69 TRP A C 1
ATOM 566 O O . TRP A 1 69 ? -12.580 -4.892 3.274 1.00 89.38 69 TRP A O 1
ATOM 576 N N . LYS A 1 70 ? -13.233 -2.897 2.481 1.00 90.69 70 LYS A N 1
ATOM 577 C CA . LYS A 1 70 ? -13.908 -3.406 1.265 1.00 90.69 70 LYS A CA 1
ATOM 578 C C . LYS A 1 70 ? -12.987 -4.191 0.324 1.00 90.69 70 LYS A C 1
ATOM 580 O O . LYS A 1 70 ? -13.471 -4.991 -0.470 1.00 90.69 70 LYS A O 1
ATOM 585 N N . LEU A 1 71 ? -11.676 -3.979 0.410 1.00 91.00 71 LEU A N 1
ATOM 586 C CA . LEU A 1 71 ? -10.679 -4.627 -0.443 1.00 91.00 71 LEU A CA 1
ATOM 587 C C . LEU A 1 71 ? -10.153 -5.940 0.160 1.00 91.00 71 LEU A C 1
ATOM 589 O O . LEU A 1 71 ? -9.608 -6.781 -0.552 1.00 91.00 71 LEU A O 1
ATOM 593 N N . VAL A 1 72 ? -10.371 -6.171 1.458 1.00 91.44 72 VAL A N 1
ATOM 594 C CA . VAL A 1 72 ? -9.922 -7.379 2.172 1.00 91.44 72 VAL A CA 1
ATOM 595 C C . VAL A 1 72 ? -10.465 -8.677 1.554 1.00 91.44 72 VAL A C 1
ATOM 597 O O . VAL A 1 72 ? -9.684 -9.617 1.406 1.00 91.44 72 VAL A O 1
ATOM 600 N N . PRO A 1 73 ? -11.745 -8.776 1.132 1.00 91.62 73 PRO A N 1
ATOM 601 C CA . PRO A 1 73 ? -12.246 -9.969 0.447 1.00 91.62 73 PRO A CA 1
ATOM 602 C C . PRO A 1 73 ? -11.510 -10.275 -0.864 1.00 91.62 73 PRO A C 1
ATOM 604 O O . PRO A 1 73 ? -11.320 -11.444 -1.194 1.00 91.62 73 PRO A O 1
ATOM 607 N N . TYR A 1 74 ? -11.073 -9.244 -1.594 1.00 91.56 74 TYR A N 1
ATOM 608 C CA . TYR A 1 74 ? -10.336 -9.393 -2.852 1.00 91.56 74 TYR A CA 1
ATOM 609 C C . TYR A 1 74 ? -8.913 -9.885 -2.603 1.00 91.56 74 TYR A C 1
ATOM 611 O O . TYR A 1 74 ? -8.462 -10.806 -3.283 1.00 91.56 74 TYR A O 1
ATOM 619 N N . MET A 1 75 ? -8.256 -9.356 -1.566 1.00 91.75 75 MET A N 1
ATOM 620 C CA . MET A 1 75 ? -6.959 -9.857 -1.107 1.00 91.75 75 MET A CA 1
ATOM 621 C C . MET A 1 75 ? -7.047 -11.330 -0.689 1.00 91.75 75 MET A C 1
ATOM 623 O O . MET A 1 75 ? -6.247 -12.138 -1.152 1.00 91.75 75 MET A O 1
ATOM 627 N N . ARG A 1 76 ? -8.067 -11.717 0.094 1.00 90.38 76 ARG A N 1
ATOM 628 C CA . ARG A 1 76 ? -8.262 -13.117 0.528 1.00 90.38 76 ARG A CA 1
ATOM 629 C C . ARG A 1 76 ? -8.448 -14.080 -0.644 1.00 90.38 76 ARG A C 1
ATOM 631 O O . ARG A 1 76 ? -8.011 -15.222 -0.573 1.00 90.38 76 ARG A O 1
ATOM 638 N N . LYS A 1 77 ? -9.091 -13.620 -1.719 1.00 91.06 77 LYS A N 1
ATOM 639 C CA . LYS A 1 77 ? -9.257 -14.378 -2.969 1.00 91.06 77 LYS A CA 1
ATOM 640 C C . LYS A 1 77 ? -8.046 -14.270 -3.906 1.00 91.06 77 LYS A C 1
ATOM 642 O O . LYS A 1 77 ? -8.077 -14.847 -4.987 1.00 91.06 77 LYS A O 1
ATOM 647 N N . ARG A 1 78 ? -7.006 -13.529 -3.506 1.00 88.38 78 ARG A N 1
ATOM 648 C CA . ARG A 1 78 ? -5.801 -13.202 -4.285 1.00 88.38 78 ARG A CA 1
ATOM 649 C C . ARG A 1 78 ? -6.124 -12.666 -5.680 1.00 88.38 78 ARG A C 1
ATOM 651 O O . ARG A 1 78 ? -5.417 -12.946 -6.644 1.00 88.38 78 ARG A O 1
ATOM 658 N N . LEU A 1 79 ? -7.216 -11.912 -5.780 1.00 90.62 79 LEU A N 1
ATOM 659 C CA . LEU A 1 79 ? -7.641 -11.324 -7.040 1.00 90.62 79 LEU A CA 1
ATOM 660 C C . LEU A 1 79 ? -6.768 -10.121 -7.358 1.00 90.62 79 LEU A C 1
ATOM 662 O O . LEU A 1 79 ? -6.443 -9.309 -6.488 1.00 90.62 79 LEU A O 1
ATOM 666 N N . TRP A 1 80 ? -6.411 -9.999 -8.628 1.00 89.88 80 TRP A N 1
ATOM 667 C CA . TRP A 1 80 ? -5.834 -8.765 -9.115 1.00 89.88 80 TRP A CA 1
ATOM 668 C C . TRP A 1 80 ? -6.907 -7.680 -9.107 1.00 89.88 80 TRP A C 1
ATOM 670 O O . TRP A 1 80 ? -8.007 -7.907 -9.601 1.00 89.88 80 TRP A O 1
ATOM 680 N N . LEU A 1 81 ? -6.589 -6.533 -8.515 1.00 90.19 81 LEU A N 1
ATOM 681 C CA . LEU A 1 81 ? -7.502 -5.411 -8.400 1.00 90.19 81 LEU A CA 1
ATOM 682 C C . LEU A 1 81 ? -6.800 -4.174 -8.933 1.00 90.19 81 LEU A C 1
ATOM 684 O O . LEU A 1 81 ? -5.804 -3.719 -8.354 1.00 90.19 81 LEU A O 1
ATOM 688 N N . ASP A 1 82 ? -7.303 -3.634 -10.036 1.00 91.25 82 ASP A N 1
ATOM 689 C CA 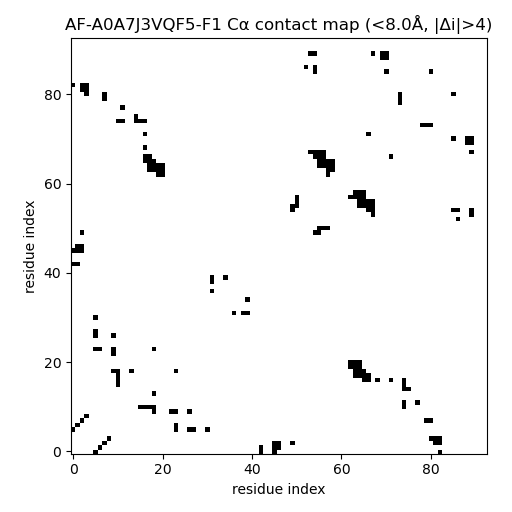. ASP A 1 82 ? -6.727 -2.415 -10.576 1.00 91.25 82 ASP A CA 1
ATOM 690 C C . ASP A 1 82 ? -7.113 -1.191 -9.724 1.00 91.25 82 ASP A C 1
ATOM 692 O O . ASP A 1 82 ? -8.015 -1.215 -8.882 1.00 91.25 82 ASP A O 1
ATOM 696 N N . TYR A 1 83 ? -6.390 -0.091 -9.915 1.00 89.25 83 TYR A N 1
ATOM 697 C CA . TYR A 1 83 ? -6.659 1.151 -9.199 1.00 89.25 83 TYR A CA 1
ATOM 698 C C . TYR A 1 83 ? -8.081 1.697 -9.429 1.00 89.25 83 TYR A C 1
ATOM 700 O O . TYR A 1 83 ? -8.683 2.239 -8.502 1.00 89.25 83 TYR A O 1
ATOM 708 N N . GLY A 1 84 ? -8.614 1.586 -10.648 1.00 88.81 84 GLY A N 1
ATOM 709 C CA . GLY A 1 84 ? -9.935 2.109 -10.996 1.00 88.81 84 GLY A CA 1
ATOM 710 C C . GLY A 1 84 ? -11.057 1.335 -10.305 1.00 88.81 84 GLY A C 1
ATOM 711 O O . GLY A 1 84 ? -11.951 1.936 -9.707 1.00 88.81 84 GLY A O 1
ATOM 712 N N . GLU A 1 85 ? -10.969 0.010 -10.315 1.00 90.44 85 GLU A N 1
ATOM 713 C CA . GLU A 1 85 ? -11.833 -0.919 -9.596 1.00 90.44 85 GLU A CA 1
ATOM 714 C C . GLU A 1 85 ? -11.749 -0.687 -8.092 1.00 90.44 85 GLU A C 1
ATOM 716 O O . GLU A 1 85 ? -12.783 -0.544 -7.440 1.00 90.44 85 GLU A O 1
ATOM 721 N N . ALA A 1 86 ? -10.536 -0.566 -7.543 1.00 90.69 86 ALA A N 1
ATOM 722 C CA . ALA A 1 86 ? -10.333 -0.298 -6.124 1.00 90.69 86 ALA A CA 1
ATOM 723 C C . ALA A 1 86 ? -11.043 0.988 -5.689 1.00 90.69 86 ALA A C 1
ATOM 725 O O . ALA A 1 86 ? -11.797 0.980 -4.713 1.00 90.69 86 ALA A O 1
ATOM 726 N N . ILE A 1 87 ? -10.860 2.076 -6.446 1.00 90.31 87 ILE A N 1
ATOM 727 C CA . ILE A 1 87 ? -11.541 3.350 -6.195 1.00 90.31 87 ILE A CA 1
ATOM 728 C C . ILE A 1 87 ? -13.054 3.191 -6.298 1.00 90.31 87 ILE A C 1
ATOM 730 O O . ILE A 1 87 ? -13.779 3.662 -5.420 1.00 90.31 87 ILE A O 1
ATOM 734 N N . ARG A 1 88 ? -13.550 2.517 -7.337 1.00 90.56 88 ARG A N 1
ATOM 735 C CA . ARG A 1 88 ? -14.987 2.307 -7.529 1.00 90.56 88 ARG A CA 1
ATOM 736 C C . ARG A 1 88 ? -15.598 1.526 -6.366 1.00 90.56 88 ARG A C 1
ATOM 738 O O . ARG A 1 88 ? -16.664 1.902 -5.885 1.00 90.56 88 ARG A O 1
ATOM 745 N N . LEU A 1 89 ? -14.913 0.497 -5.872 1.00 89.62 89 LEU A N 1
ATOM 746 C CA . LEU A 1 89 ? -15.367 -0.321 -4.747 1.00 89.62 89 LEU A CA 1
ATOM 747 C C . LEU A 1 89 ? -15.454 0.472 -3.446 1.00 89.62 89 LEU A C 1
ATOM 749 O O . LEU A 1 89 ? -16.451 0.364 -2.733 1.00 89.62 89 LEU A O 1
ATOM 753 N N . ILE A 1 90 ? -14.440 1.286 -3.137 1.00 88.94 90 ILE A N 1
ATOM 754 C CA . ILE A 1 90 ? -14.481 2.109 -1.921 1.00 88.94 90 ILE A CA 1
ATOM 755 C C . ILE A 1 90 ? -15.504 3.247 -2.031 1.00 88.94 90 ILE A C 1
ATOM 757 O O . ILE A 1 90 ? -16.120 3.602 -1.030 1.00 88.94 90 ILE A O 1
ATOM 761 N N . SER A 1 91 ? -15.723 3.765 -3.244 1.00 85.25 91 SER A N 1
ATOM 762 C CA . SER A 1 91 ? -16.619 4.899 -3.516 1.00 85.25 91 SER A CA 1
ATOM 763 C C . SER A 1 91 ? -18.091 4.499 -3.642 1.00 85.25 91 SER A C 1
ATOM 765 O O . SER A 1 91 ? -18.971 5.341 -3.480 1.00 85.25 91 SER A O 1
ATOM 767 N N . THR A 1 92 ? -18.376 3.231 -3.944 1.00 79.44 92 THR A N 1
ATOM 768 C CA . THR A 1 92 ? -19.748 2.706 -3.986 1.00 79.44 92 THR A CA 1
ATOM 769 C C . THR A 1 92 ? -20.294 2.701 -2.560 1.00 79.44 92 THR A C 1
ATOM 771 O O . THR A 1 92 ? -19.754 1.975 -1.727 1.00 79.44 92 THR A O 1
ATOM 774 N N . LYS A 1 93 ? -21.292 3.551 -2.275 1.00 56.09 93 LYS A N 1
ATOM 775 C CA . LYS A 1 93 ? -21.940 3.683 -0.958 1.00 56.09 93 LYS A CA 1
ATOM 776 C C . LYS A 1 93 ? -22.567 2.369 -0.512 1.00 56.09 93 LYS A C 1
ATOM 778 O O . LYS A 1 93 ? -23.337 1.799 -1.310 1.00 56.09 93 LYS A O 1
#

Nearest PDB structures (foldseek):
  3o2p-assembly3_E  TM=6.352E-01  e=1.503E-01  Saccharomyces cerevisiae
  5ocn-assembly2_B  TM=5.846E-01  e=8.095E-02  Homo sapiens
  3t5x-assembly1_A  TM=6.255E-01  e=2.624E-01  Homo sapiens
  7b5n-assembly1_C  TM=6.046E-01  e=7.063E-01  Homo sapiens
  6nce-assembly1_A  TM=5.745E-01  e=4.872E-01  Homo sapiens

Sequence (93 aa):
MVWNNIIWPLILELNKPWFTIEEYHTKRDAFCSSYSEEMKGKVAGGFVSLIVKGLLLKDKDKEVYSIHWKLVPYMRKRLWLDYGEAIRLISTK